Protein AF-A0A5E9G4W0-F1 (afdb_monomer_lite)

Secondary structure (DSSP, 8-state):
----TTT--HHHHHHHTTS-HHHHHHH--HHHHHHHHHHHHHHHH-PPP----S-S-HHHHHHHHHHHHHHHHHTSHHHHHHHHHHHHT-SS--HHHHHHHHHHHHHHHHHHHHTT--HHHHHHHHHHHHHHHHHHHHHHHH-SS--HHHHHHHHHHHHHHHHHS---

Sequence (168 aa):
MRRGFAATTIRQIAESAAVSVGTVMAVADKNGLLVEIFDRKIASIHPAPSGVPIAQDPAAEIIDTLGSFVRFFAAQPDLARAYTAILVGGKHPSIIFAELSGVLIGQVSDVLIRAGRSATDASATARIIHRAYLGEVFIWAGQSDPNPDSTLTELEKTVRYLVNGKAA

pLDDT: mean 81.41, std 12.49, range [37.12, 95.12]

InterPro domains:
  IPR009057 Homedomain-like superfamily [SSF46689] (2-45)

Structure (mmCIF, N/CA/C/O backbone):
data_AF-A0A5E9G4W0-F1
#
_entry.id   AF-A0A5E9G4W0-F1
#
loop_
_atom_site.group_PDB
_atom_site.id
_atom_site.type_symbol
_atom_site.label_atom_id
_atom_site.label_alt_id
_atom_site.label_comp_id
_atom_site.label_asym_id
_atom_site.label_entity_id
_atom_site.label_seq_id
_atom_site.pdbx_PDB_ins_code
_atom_site.Cartn_x
_atom_site.Cartn_y
_atom_site.Cartn_z
_atom_site.occupancy
_atom_site.B_iso_or_equiv
_atom_site.auth_seq_id
_atom_site.auth_comp_id
_atom_site.auth_asym_id
_atom_site.auth_atom_id
_atom_site.pdbx_PDB_model_num
ATOM 1 N N . MET A 1 1 ? 24.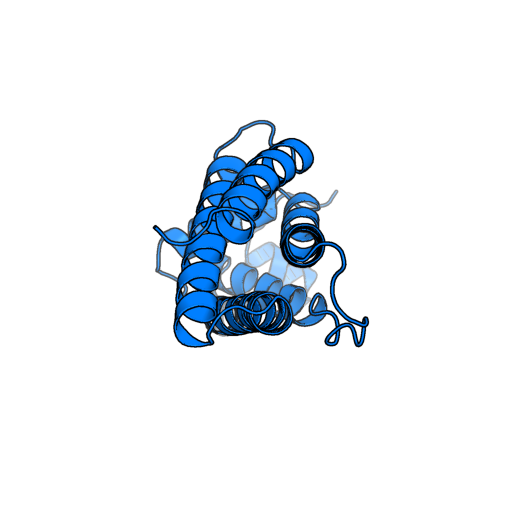926 -9.564 -13.449 1.00 38.09 1 MET A N 1
ATOM 2 C CA . MET A 1 1 ? 24.538 -8.524 -12.468 1.00 38.09 1 MET A CA 1
ATOM 3 C C . MET A 1 1 ? 23.210 -7.908 -12.896 1.00 38.09 1 MET A C 1
ATOM 5 O O . MET A 1 1 ? 23.111 -7.436 -14.023 1.00 38.09 1 MET A O 1
ATOM 9 N N . ARG A 1 2 ? 22.178 -7.980 -12.046 1.00 54.25 2 ARG A N 1
ATOM 10 C CA . ARG A 1 2 ? 20.849 -7.384 -12.283 1.00 54.25 2 ARG A CA 1
ATOM 11 C C . ARG A 1 2 ? 20.995 -5.859 -12.153 1.00 54.25 2 ARG A C 1
ATOM 13 O O . ARG A 1 2 ? 21.357 -5.390 -11.081 1.00 54.25 2 ARG A O 1
ATOM 20 N N . ARG A 1 3 ? 20.809 -5.096 -13.235 1.00 60.88 3 ARG A N 1
ATOM 21 C CA . ARG A 1 3 ? 20.868 -3.621 -13.189 1.00 60.88 3 ARG A CA 1
ATOM 22 C C . ARG A 1 3 ? 19.608 -3.086 -12.500 1.00 60.88 3 ARG A C 1
ATOM 24 O O . ARG A 1 3 ? 18.538 -3.666 -12.668 1.00 60.88 3 ARG A O 1
ATOM 31 N N . GLY A 1 4 ? 19.727 -1.995 -11.742 1.00 72.31 4 GLY A N 1
ATOM 32 C CA . GLY A 1 4 ? 18.572 -1.320 -11.141 1.00 72.31 4 GLY A CA 1
ATOM 33 C C . GLY A 1 4 ? 17.584 -0.814 -12.200 1.00 72.31 4 GLY A C 1
ATOM 34 O O . GLY A 1 4 ? 17.946 -0.638 -13.369 1.00 72.31 4 GLY A O 1
ATOM 35 N N . PHE A 1 5 ? 16.333 -0.559 -11.798 1.00 81.44 5 PHE A N 1
ATOM 36 C CA . PHE A 1 5 ? 15.273 -0.107 -12.709 1.00 81.44 5 PHE A CA 1
ATOM 37 C C . PHE A 1 5 ? 15.706 1.108 -13.537 1.00 81.44 5 PHE A C 1
ATOM 39 O O . PHE A 1 5 ? 15.544 1.099 -14.755 1.00 81.44 5 PHE A O 1
ATOM 46 N N . ALA A 1 6 ? 16.344 2.107 -12.917 1.00 80.44 6 ALA A N 1
ATOM 47 C CA . ALA A 1 6 ? 16.813 3.318 -13.594 1.00 80.44 6 ALA A CA 1
ATOM 48 C C . ALA A 1 6 ? 17.733 3.017 -14.793 1.00 80.44 6 ALA A C 1
ATOM 50 O O . ALA A 1 6 ? 17.506 3.532 -15.885 1.00 80.44 6 ALA A O 1
ATOM 51 N N . ALA A 1 7 ? 18.690 2.101 -14.625 1.00 84.62 7 ALA A N 1
ATOM 52 C CA . ALA A 1 7 ? 19.689 1.746 -15.634 1.00 84.62 7 ALA A CA 1
ATOM 53 C C . ALA A 1 7 ? 19.192 0.756 -16.708 1.00 84.62 7 ALA A C 1
ATOM 55 O O . ALA A 1 7 ? 19.931 0.440 -17.640 1.00 84.62 7 ALA A O 1
ATOM 56 N N . THR A 1 8 ? 17.965 0.243 -16.581 1.00 87.00 8 THR A N 1
ATOM 57 C CA . THR A 1 8 ? 17.376 -0.703 -17.540 1.00 87.00 8 THR A CA 1
ATOM 58 C C . THR A 1 8 ? 16.663 0.044 -18.667 1.00 87.00 8 THR A C 1
ATOM 60 O O . THR A 1 8 ? 15.865 0.943 -18.413 1.00 87.00 8 THR A O 1
ATOM 63 N N . THR A 1 9 ? 16.915 -0.317 -19.923 1.00 90.44 9 THR A N 1
ATOM 64 C CA . THR A 1 9 ? 16.279 0.312 -21.098 1.00 90.44 9 THR A CA 1
ATOM 65 C C . THR A 1 9 ? 15.245 -0.609 -21.749 1.00 90.44 9 THR A C 1
ATOM 67 O O . THR A 1 9 ? 15.354 -1.829 -21.649 1.00 90.44 9 THR A O 1
ATOM 70 N N . ILE A 1 10 ? 14.276 -0.043 -22.483 1.00 91.38 10 ILE A N 1
ATOM 71 C CA . ILE A 1 10 ? 13.310 -0.830 -23.279 1.00 91.38 10 ILE A CA 1
ATOM 72 C C . ILE A 1 10 ? 14.018 -1.753 -24.276 1.00 91.38 10 ILE A C 1
ATOM 74 O O . ILE A 1 10 ? 13.603 -2.892 -24.460 1.00 91.38 10 ILE A O 1
ATOM 78 N N . ARG A 1 11 ? 15.119 -1.293 -24.883 1.00 90.50 11 ARG A N 1
ATOM 79 C CA . ARG A 1 11 ? 15.912 -2.108 -25.810 1.00 90.50 11 ARG A CA 1
ATOM 80 C C . ARG A 1 11 ? 16.465 -3.362 -25.138 1.00 90.50 11 ARG A C 1
ATOM 82 O O . ARG A 1 11 ? 16.299 -4.448 -25.668 1.00 90.50 11 ARG A O 1
ATOM 89 N N . GLN A 1 12 ? 17.040 -3.216 -23.948 1.00 91.19 12 GLN A N 1
ATOM 90 C CA . GLN A 1 12 ? 17.560 -4.351 -23.181 1.00 91.19 12 GLN A CA 1
ATOM 91 C C . GLN A 1 12 ? 16.452 -5.304 -22.720 1.00 91.19 12 GLN A C 1
ATOM 93 O O . GLN A 1 12 ? 16.672 -6.509 -22.661 1.00 91.19 12 GLN A O 1
ATOM 98 N N . ILE A 1 13 ? 15.263 -4.780 -22.398 1.00 90.06 13 ILE A N 1
ATOM 99 C CA . ILE A 1 13 ? 14.093 -5.613 -22.085 1.00 90.06 13 ILE A CA 1
ATOM 100 C C . ILE A 1 13 ? 13.701 -6.436 -23.318 1.00 90.06 13 ILE A C 1
ATOM 102 O O . ILE A 1 13 ? 13.530 -7.646 -23.204 1.00 90.06 13 ILE A O 1
ATOM 106 N N . ALA A 1 14 ? 13.617 -5.802 -24.491 1.00 91.81 14 ALA A N 1
ATOM 107 C CA . ALA A 1 14 ? 13.283 -6.465 -25.750 1.00 91.81 14 ALA A CA 1
ATOM 108 C C . ALA A 1 14 ? 14.316 -7.542 -26.129 1.00 91.81 14 ALA A C 1
ATOM 110 O O . ALA A 1 14 ? 13.939 -8.676 -26.416 1.00 91.81 14 ALA A O 1
ATOM 111 N N . GLU A 1 15 ? 15.610 -7.215 -26.036 1.00 93.94 15 GLU A N 1
ATOM 112 C CA . GLU A 1 15 ? 16.720 -8.155 -26.239 1.00 93.94 15 GLU A CA 1
ATOM 113 C C . GLU A 1 15 ? 16.618 -9.359 -25.294 1.00 93.94 15 GLU A C 1
ATOM 115 O O . GLU A 1 15 ? 16.686 -10.501 -25.742 1.00 93.94 15 GLU A O 1
ATOM 120 N N . SER A 1 16 ? 16.394 -9.126 -23.995 1.00 91.62 16 SER A N 1
ATOM 121 C CA . SER A 1 16 ? 16.270 -10.209 -23.012 1.00 91.62 16 SER A CA 1
ATOM 122 C C . SER A 1 16 ? 15.025 -11.073 -23.218 1.00 91.62 16 SER A C 1
ATOM 124 O O . SER A 1 16 ? 15.033 -12.234 -22.815 1.00 91.62 16 SER A O 1
ATOM 126 N N . ALA A 1 17 ? 13.956 -10.512 -23.783 1.00 90.25 17 ALA A N 1
ATOM 127 C CA . ALA A 1 17 ? 12.704 -11.211 -24.059 1.00 90.25 17 ALA A CA 1
ATOM 128 C C . ALA A 1 17 ? 12.656 -11.823 -25.472 1.00 90.25 17 ALA A C 1
ATOM 130 O O . ALA A 1 17 ? 11.649 -12.428 -25.826 1.00 90.25 17 ALA A O 1
ATOM 131 N N . ALA A 1 18 ? 13.726 -11.679 -26.267 1.00 94.12 18 ALA A N 1
ATOM 132 C CA . ALA A 1 18 ? 13.814 -12.130 -27.658 1.00 94.12 18 ALA A CA 1
ATOM 133 C C . ALA A 1 18 ? 12.678 -11.599 -28.559 1.00 94.12 18 ALA A C 1
ATOM 135 O O . ALA A 1 18 ? 12.192 -12.290 -29.453 1.00 94.12 18 ALA A O 1
ATOM 136 N N . VAL A 1 19 ? 12.261 -10.349 -28.335 1.00 94.94 19 VAL A N 1
ATOM 137 C CA . VAL A 1 19 ? 11.223 -9.659 -29.118 1.00 94.94 19 VAL A CA 1
ATOM 138 C C . VAL A 1 19 ? 11.737 -8.328 -29.662 1.00 94.94 19 VAL A C 1
ATOM 140 O O . VAL A 1 19 ? 12.798 -7.839 -29.277 1.00 94.94 19 VAL A O 1
ATOM 143 N N . SER A 1 20 ? 10.977 -7.704 -30.565 1.00 94.44 20 SER A N 1
ATOM 144 C CA . SER A 1 20 ? 11.315 -6.367 -31.055 1.00 94.44 20 SER A CA 1
ATOM 145 C C . SER A 1 20 ? 11.010 -5.284 -30.011 1.00 94.44 20 SER A C 1
ATOM 147 O O . SER A 1 20 ? 10.106 -5.423 -29.186 1.00 94.44 20 SER A O 1
ATOM 149 N N . VAL A 1 21 ? 11.711 -4.150 -30.094 1.00 93.12 21 VAL A N 1
ATOM 150 C CA . VAL A 1 21 ? 11.398 -2.954 -29.288 1.00 93.12 21 VAL A CA 1
ATOM 151 C C . VAL A 1 21 ? 9.959 -2.489 -29.517 1.00 93.12 21 VAL A C 1
ATOM 153 O O . VAL A 1 21 ? 9.274 -2.144 -28.559 1.00 93.12 21 VAL A O 1
ATOM 156 N N . GLY A 1 22 ? 9.488 -2.527 -30.769 1.00 90.38 22 GLY A N 1
ATOM 157 C CA . GLY A 1 22 ? 8.114 -2.168 -31.120 1.00 90.38 22 GLY A CA 1
ATOM 158 C C . GLY A 1 22 ? 7.081 -3.063 -30.436 1.00 90.38 22 GLY A C 1
ATOM 159 O O . GLY A 1 22 ? 6.069 -2.563 -29.967 1.00 90.38 22 GLY A O 1
ATOM 160 N N . THR A 1 23 ? 7.371 -4.359 -30.289 1.00 92.12 23 THR A N 1
ATOM 161 C CA . THR A 1 23 ? 6.517 -5.309 -29.557 1.00 92.12 23 THR A CA 1
ATOM 162 C C . THR A 1 23 ? 6.404 -4.937 -28.081 1.00 92.12 23 THR A C 1
ATOM 164 O O . THR A 1 23 ? 5.307 -4.946 -27.536 1.00 92.12 23 THR A O 1
ATOM 167 N N . VAL A 1 24 ? 7.516 -4.568 -27.438 1.00 89.88 24 VAL A N 1
ATOM 168 C CA . VAL A 1 24 ? 7.503 -4.130 -26.032 1.00 89.88 24 VAL A CA 1
ATOM 169 C C . VAL A 1 24 ? 6.734 -2.817 -25.878 1.00 89.88 24 VAL A C 1
ATOM 171 O O . VAL A 1 24 ? 5.881 -2.704 -25.004 1.00 89.88 24 VAL A O 1
ATOM 174 N N . MET A 1 25 ? 6.992 -1.842 -26.755 1.00 88.31 25 MET A N 1
ATOM 175 C CA . MET A 1 25 ? 6.325 -0.536 -26.724 1.00 88.31 25 MET A CA 1
ATOM 176 C C . MET A 1 25 ? 4.834 -0.599 -27.070 1.00 88.31 25 MET A C 1
ATOM 178 O O . MET A 1 25 ? 4.090 0.279 -26.646 1.00 88.31 25 MET A O 1
ATOM 182 N N . ALA A 1 26 ? 4.397 -1.615 -27.818 1.00 88.44 26 ALA A N 1
ATOM 183 C CA . ALA A 1 26 ? 2.982 -1.860 -28.086 1.00 88.44 26 ALA A CA 1
ATOM 184 C C . ALA A 1 26 ? 2.215 -2.308 -26.831 1.00 88.44 26 ALA A C 1
ATOM 186 O O . ALA A 1 26 ? 1.006 -2.109 -26.770 1.00 88.44 26 ALA A O 1
ATOM 187 N N . VAL A 1 27 ? 2.906 -2.893 -25.842 1.00 85.31 27 VAL A N 1
ATOM 188 C CA . VAL A 1 27 ? 2.326 -3.230 -24.534 1.00 85.31 27 VAL A CA 1
ATOM 189 C C . VAL A 1 27 ? 2.301 -1.989 -23.646 1.00 85.31 27 VAL A C 1
ATOM 191 O O . VAL A 1 27 ? 1.233 -1.538 -23.249 1.00 85.31 27 VAL A O 1
ATOM 194 N N . ALA A 1 28 ? 3.472 -1.414 -23.356 1.00 84.19 28 ALA A N 1
ATOM 195 C CA . ALA A 1 28 ? 3.590 -0.208 -22.543 1.00 84.19 28 ALA A CA 1
ATOM 196 C C . ALA A 1 28 ? 4.976 0.445 -22.673 1.00 84.19 28 ALA A C 1
ATOM 198 O O . ALA A 1 28 ? 5.962 -0.182 -23.073 1.00 84.19 28 ALA A O 1
ATOM 199 N N . ASP A 1 29 ? 5.079 1.712 -22.261 1.00 89.31 29 ASP A N 1
ATOM 200 C CA . ASP A 1 29 ? 6.380 2.311 -21.972 1.00 89.31 29 ASP A CA 1
ATOM 201 C C . ASP A 1 29 ? 7.003 1.704 -20.696 1.00 89.31 29 ASP A C 1
ATOM 203 O O . ASP A 1 29 ? 6.393 0.910 -19.979 1.00 89.31 29 ASP A O 1
ATOM 207 N N . LYS A 1 30 ? 8.255 2.064 -20.389 1.00 88.69 30 LYS A N 1
ATOM 208 C CA . LYS A 1 30 ? 9.005 1.475 -19.264 1.00 88.69 30 LYS A CA 1
ATOM 209 C C . LYS A 1 30 ? 8.288 1.641 -17.917 1.00 88.69 30 LYS A C 1
ATOM 211 O O . LYS A 1 30 ? 8.408 0.771 -17.056 1.00 88.69 30 LYS A O 1
ATOM 216 N N . ASN A 1 31 ? 7.577 2.752 -17.737 1.00 88.06 31 ASN A N 1
ATOM 217 C CA . ASN A 1 31 ? 6.856 3.044 -16.506 1.00 88.06 31 ASN A CA 1
ATOM 218 C C . ASN A 1 31 ? 5.564 2.229 -16.433 1.00 88.06 31 ASN A C 1
ATOM 220 O O . ASN A 1 31 ? 5.294 1.632 -15.395 1.00 88.06 31 ASN A O 1
ATOM 224 N N . GLY A 1 32 ? 4.824 2.120 -17.538 1.00 86.50 32 GLY A N 1
ATOM 225 C CA . GLY A 1 32 ? 3.653 1.249 -17.623 1.00 86.50 32 GLY A CA 1
ATOM 226 C C . GLY A 1 32 ? 3.997 -0.228 -17.400 1.00 86.50 32 GLY A C 1
ATOM 227 O O . GLY A 1 32 ? 3.318 -0.898 -16.628 1.00 86.50 32 GLY A O 1
ATOM 228 N N . LEU A 1 33 ? 5.118 -0.716 -17.948 1.00 88.25 33 LEU A N 1
ATOM 229 C CA . LEU A 1 33 ? 5.606 -2.075 -17.670 1.00 88.25 33 LEU A CA 1
ATOM 230 C C . LEU A 1 33 ? 5.899 -2.293 -16.181 1.00 88.25 33 LEU A C 1
ATOM 232 O O . LEU A 1 33 ? 5.647 -3.377 -15.653 1.00 88.25 33 LEU A O 1
ATOM 236 N N . LEU A 1 34 ? 6.445 -1.280 -15.498 1.00 87.81 34 LEU A N 1
ATOM 237 C CA . LEU A 1 34 ? 6.683 -1.368 -14.062 1.00 87.81 34 LEU A CA 1
ATOM 238 C C . LEU A 1 34 ? 5.367 -1.466 -13.290 1.00 87.81 34 LEU A C 1
ATOM 240 O O . LEU A 1 34 ? 5.258 -2.315 -12.405 1.00 87.81 34 LEU A O 1
ATOM 244 N N . VAL A 1 35 ? 4.383 -0.637 -13.648 1.00 86.06 35 VAL A N 1
ATOM 245 C CA . VAL A 1 35 ? 3.053 -0.653 -13.030 1.00 86.06 35 VAL A CA 1
ATOM 246 C C . VAL A 1 35 ? 2.413 -2.032 -13.169 1.00 86.06 35 VAL A C 1
ATOM 248 O O . VAL A 1 35 ? 2.065 -2.634 -12.160 1.00 86.06 35 VAL A O 1
ATOM 251 N N . GLU A 1 36 ? 2.392 -2.608 -14.372 1.00 85.81 36 GLU A N 1
ATOM 252 C CA . GLU A 1 36 ? 1.826 -3.945 -14.583 1.00 85.81 36 GLU A CA 1
ATOM 253 C C . GLU A 1 36 ? 2.525 -5.054 -13.781 1.00 85.81 36 GLU A C 1
ATOM 255 O O . GLU A 1 36 ? 1.896 -6.019 -13.341 1.00 85.81 36 GLU A O 1
ATOM 260 N N . ILE A 1 37 ? 3.850 -4.972 -13.619 1.00 85.94 37 ILE A N 1
ATOM 261 C CA . ILE A 1 37 ? 4.600 -5.958 -12.832 1.00 85.94 37 ILE A CA 1
ATOM 262 C C . ILE A 1 37 ? 4.191 -5.886 -11.360 1.00 85.94 37 ILE A C 1
ATOM 264 O O . ILE A 1 37 ? 4.033 -6.936 -10.734 1.00 85.94 37 ILE A O 1
ATOM 268 N N . PHE A 1 38 ? 4.042 -4.682 -10.804 1.00 81.38 38 PHE A N 1
ATOM 269 C CA . PHE A 1 38 ? 3.570 -4.522 -9.429 1.00 81.38 38 PHE A CA 1
ATOM 270 C C . PHE A 1 38 ? 2.138 -4.983 -9.285 1.00 81.38 38 PHE A C 1
ATOM 272 O O . PHE A 1 38 ? 1.874 -5.781 -8.398 1.00 81.38 38 PHE A O 1
ATOM 279 N N . ASP A 1 39 ? 1.260 -4.585 -10.194 1.00 81.38 39 ASP A N 1
ATOM 280 C CA . ASP A 1 39 ? -0.141 -4.986 -10.193 1.00 81.38 39 ASP A CA 1
ATOM 281 C C . ASP A 1 39 ? -0.284 -6.522 -10.138 1.00 81.38 39 ASP A C 1
ATOM 283 O O . ASP A 1 39 ? -0.959 -7.059 -9.257 1.00 81.38 39 ASP A O 1
ATOM 287 N N . ARG A 1 40 ? 0.463 -7.257 -10.980 1.00 81.25 40 ARG A N 1
ATOM 288 C CA . ARG A 1 40 ? 0.496 -8.734 -10.953 1.00 81.25 40 ARG A CA 1
ATOM 289 C C . ARG A 1 40 ? 1.040 -9.304 -9.642 1.00 81.25 40 ARG A C 1
ATOM 291 O O . ARG A 1 40 ? 0.510 -10.288 -9.131 1.00 81.25 40 ARG A O 1
ATOM 298 N N . LYS A 1 41 ? 2.111 -8.721 -9.097 1.00 79.88 41 LYS A N 1
ATOM 299 C CA . LYS A 1 41 ? 2.692 -9.190 -7.832 1.00 79.88 41 LYS A CA 1
ATOM 300 C C . LYS A 1 41 ? 1.764 -8.913 -6.655 1.00 79.88 41 LYS A C 1
ATOM 302 O O . LYS A 1 41 ? 1.606 -9.786 -5.811 1.00 79.88 41 LYS A O 1
ATOM 307 N N . ILE A 1 42 ? 1.135 -7.745 -6.596 1.00 73.50 42 ILE A N 1
ATOM 308 C CA . ILE A 1 42 ? 0.273 -7.377 -5.475 1.00 73.50 42 ILE A CA 1
ATOM 309 C C . ILE A 1 42 ? -0.986 -8.250 -5.454 1.00 73.50 42 ILE A C 1
ATOM 311 O O . ILE A 1 42 ? -1.367 -8.728 -4.385 1.00 73.50 42 ILE A O 1
ATOM 315 N N . ALA A 1 43 ? -1.546 -8.574 -6.625 1.00 73.81 43 ALA A N 1
ATOM 316 C CA . ALA A 1 43 ? -2.630 -9.549 -6.742 1.00 73.81 43 ALA A CA 1
ATOM 317 C C . ALA A 1 43 ? -2.272 -10.929 -6.146 1.00 73.81 43 ALA A C 1
ATOM 319 O O . ALA A 1 43 ? 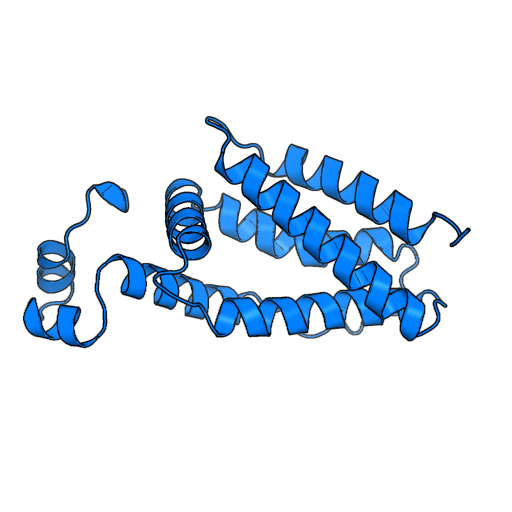-3.144 -11.618 -5.629 1.00 73.81 43 ALA A O 1
ATOM 320 N N . SER A 1 44 ? -0.991 -11.324 -6.165 1.00 72.44 44 SER A N 1
ATOM 321 C CA . SER A 1 44 ? -0.526 -12.604 -5.602 1.00 72.44 44 SER A CA 1
ATOM 322 C C . SER A 1 44 ? -0.276 -12.597 -4.086 1.00 72.44 44 SER A C 1
ATOM 324 O O . SER A 1 44 ? -0.157 -13.664 -3.492 1.00 72.44 44 SER A O 1
ATOM 326 N N . ILE A 1 45 ? -0.184 -11.419 -3.456 1.00 68.88 45 ILE A N 1
ATOM 327 C CA . ILE A 1 45 ? 0.096 -11.279 -2.012 1.00 68.88 45 ILE A CA 1
ATOM 328 C C . ILE A 1 45 ? -1.162 -11.477 -1.175 1.00 68.88 45 ILE A C 1
ATOM 330 O O . ILE A 1 45 ? -1.051 -11.773 0.010 1.00 68.88 45 ILE A O 1
ATOM 334 N N . HIS A 1 46 ? -2.345 -11.292 -1.764 1.00 60.53 46 HIS A N 1
ATOM 335 C CA . HIS A 1 46 ? -3.601 -11.315 -1.028 1.00 60.53 46 HIS A CA 1
ATOM 336 C C . HIS A 1 46 ? -3.785 -12.637 -0.269 1.00 60.53 46 HIS A C 1
ATOM 338 O O . HIS A 1 46 ? -3.999 -13.678 -0.899 1.00 60.53 46 HIS A O 1
ATOM 344 N N . PRO A 1 47 ? -3.723 -12.613 1.078 1.00 52.19 47 PRO A N 1
ATOM 345 C CA . PRO A 1 47 ? -4.102 -13.767 1.858 1.00 52.19 47 PRO A CA 1
ATOM 346 C C . PRO A 1 47 ? -5.614 -13.948 1.728 1.00 52.19 47 PRO A C 1
ATOM 348 O O . PRO A 1 47 ? -6.379 -12.979 1.721 1.00 52.19 47 PRO A O 1
ATOM 351 N N . ALA A 1 48 ? -6.052 -15.203 1.631 1.00 46.97 48 ALA A N 1
ATOM 352 C CA . ALA A 1 48 ? -7.452 -15.535 1.847 1.00 46.97 48 ALA A CA 1
ATOM 353 C C . ALA A 1 48 ? -7.891 -14.977 3.216 1.00 46.97 48 ALA A C 1
ATOM 355 O O . ALA A 1 48 ? -7.061 -14.959 4.131 1.00 46.97 48 ALA A O 1
ATOM 356 N N . PRO A 1 49 ? -9.155 -14.538 3.378 1.00 50.22 49 PRO A N 1
ATOM 357 C CA . PRO A 1 49 ? -9.645 -14.055 4.660 1.00 50.22 49 PRO A CA 1
ATOM 358 C C . PRO A 1 49 ? -9.313 -15.084 5.737 1.00 50.22 49 PRO A C 1
ATOM 360 O O . PRO A 1 49 ? -9.759 -16.233 5.673 1.00 50.22 49 PRO A O 1
ATOM 363 N N . SER A 1 50 ? -8.482 -14.694 6.698 1.00 48.62 50 SER A N 1
ATOM 364 C CA . SER A 1 50 ? -8.158 -15.522 7.845 1.00 48.62 50 SER A CA 1
ATOM 365 C C . SER A 1 50 ? -9.465 -15.783 8.586 1.00 48.62 50 SER A C 1
ATOM 367 O O . SER A 1 50 ? -10.020 -14.885 9.214 1.00 48.62 50 SER A O 1
ATOM 369 N N . GLY A 1 51 ? -9.963 -17.022 8.535 1.00 49.56 51 GLY A N 1
ATOM 370 C CA . GLY A 1 51 ? -11.092 -17.508 9.341 1.00 49.56 51 GLY A CA 1
ATOM 371 C C . GLY A 1 51 ? -10.775 -17.566 10.842 1.00 49.56 51 GLY A C 1
ATOM 372 O O . GLY A 1 51 ? -11.277 -18.437 11.549 1.00 49.56 51 GLY A O 1
ATOM 373 N N . VAL A 1 52 ? -9.890 -16.685 11.315 1.00 49.59 52 VAL A N 1
ATOM 374 C CA . VAL A 1 52 ? -9.417 -16.615 12.689 1.00 49.59 52 VAL A CA 1
ATOM 375 C C . VAL A 1 52 ? -10.567 -16.084 13.553 1.00 49.59 52 VAL A C 1
ATOM 377 O O . VAL A 1 52 ? -11.154 -15.044 13.223 1.00 49.59 52 VAL A O 1
ATOM 380 N N . PRO A 1 53 ? -10.933 -16.801 14.632 1.00 52.88 53 PRO A N 1
ATOM 381 C CA . PRO A 1 53 ? -11.959 -16.362 15.570 1.00 52.88 53 PRO A CA 1
ATOM 382 C C . PRO A 1 53 ? -11.586 -15.022 16.214 1.00 52.88 53 PRO A C 1
ATOM 384 O O . PRO A 1 53 ? -10.405 -14.767 16.418 1.00 52.88 53 PRO A O 1
ATOM 387 N N . ILE A 1 54 ? -12.610 -14.213 16.525 1.00 53.97 54 ILE A N 1
ATOM 388 C CA . ILE A 1 54 ? -12.619 -12.939 17.280 1.00 53.97 54 ILE A CA 1
ATOM 389 C C . ILE A 1 54 ? -11.224 -12.453 17.708 1.00 53.97 54 ILE A C 1
ATOM 391 O O . ILE A 1 54 ? -10.612 -13.026 18.611 1.00 53.97 54 ILE A O 1
ATOM 395 N N . ALA A 1 55 ? -10.760 -11.355 17.108 1.00 56.88 55 ALA A N 1
ATOM 396 C CA . ALA A 1 55 ? -9.488 -10.741 17.456 1.00 56.88 55 ALA A CA 1
ATOM 397 C C . ALA A 1 55 ? -9.466 -10.356 18.942 1.00 56.88 55 ALA A C 1
ATOM 399 O O . ALA A 1 55 ? -10.127 -9.406 19.359 1.00 56.88 55 ALA A O 1
ATOM 400 N N . GLN A 1 56 ? -8.678 -11.077 19.744 1.00 70.00 56 GLN A N 1
ATOM 401 C CA . GLN A 1 56 ? -8.318 -10.623 21.090 1.00 70.00 56 GLN A CA 1
ATOM 402 C C . GLN A 1 56 ? -7.585 -9.266 21.034 1.00 70.00 56 GLN A C 1
ATOM 404 O O . GLN A 1 56 ? -7.644 -8.509 21.998 1.00 70.00 56 GLN A O 1
ATOM 409 N N . ASP A 1 57 ? -6.957 -8.943 19.892 1.00 86.50 57 ASP A N 1
ATOM 410 C CA . ASP A 1 57 ? -6.357 -7.643 19.577 1.00 86.50 57 ASP A CA 1
ATOM 411 C C . ASP A 1 57 ? -6.644 -7.240 18.106 1.00 86.50 57 ASP A C 1
ATOM 413 O O . ASP A 1 57 ? -5.902 -7.624 17.198 1.00 86.50 57 ASP A O 1
ATOM 417 N N . PRO A 1 58 ? -7.717 -6.468 17.838 1.00 89.31 58 PRO A N 1
ATOM 418 C CA . PRO A 1 58 ? -8.049 -5.987 16.493 1.00 89.31 58 PRO A CA 1
ATOM 419 C C . PRO A 1 58 ? -6.956 -5.112 15.865 1.00 89.31 58 PRO A C 1
ATOM 421 O O . PRO A 1 58 ? -6.813 -5.083 14.644 1.00 89.31 58 PRO A O 1
ATOM 424 N N . ALA A 1 59 ? -6.175 -4.392 16.678 1.00 90.56 59 ALA A N 1
ATOM 425 C CA . ALA A 1 59 ? -5.100 -3.549 16.168 1.00 90.56 59 ALA A CA 1
ATOM 426 C C . ALA A 1 59 ? -3.946 -4.396 15.615 1.00 90.56 59 ALA A C 1
ATOM 428 O O . ALA A 1 59 ? -3.412 -4.067 14.556 1.00 90.56 59 ALA A O 1
ATOM 429 N N . ALA A 1 60 ? -3.605 -5.501 16.286 1.00 88.12 60 ALA A N 1
ATOM 430 C CA . ALA A 1 60 ? -2.592 -6.437 15.802 1.00 88.12 60 ALA A CA 1
ATOM 431 C C . ALA A 1 60 ? -2.985 -7.061 14.452 1.00 88.12 60 ALA A C 1
ATOM 433 O O . ALA A 1 60 ? -2.175 -7.077 13.531 1.00 88.12 60 ALA A O 1
ATOM 434 N N . GLU A 1 61 ? -4.242 -7.485 14.288 1.00 88.19 61 GLU A N 1
ATOM 435 C CA . GLU A 1 61 ? -4.722 -8.072 13.025 1.00 88.19 61 GLU A CA 1
ATOM 436 C C . GLU A 1 61 ? -4.664 -7.073 11.852 1.00 88.19 61 GLU A C 1
ATOM 438 O O . GLU A 1 61 ? -4.245 -7.413 10.738 1.00 88.19 61 GLU A O 1
ATOM 443 N N . ILE A 1 62 ? -5.031 -5.811 12.104 1.00 90.19 62 ILE A N 1
ATOM 444 C CA . ILE A 1 62 ? -4.907 -4.731 11.115 1.00 90.19 62 ILE A CA 1
ATOM 445 C C . ILE A 1 62 ? -3.434 -4.526 10.733 1.00 90.19 62 ILE A C 1
ATOM 447 O O . ILE A 1 62 ? -3.116 -4.393 9.549 1.00 90.19 62 ILE A O 1
ATOM 451 N N . ILE A 1 63 ? -2.526 -4.526 11.711 1.00 89.75 63 ILE A N 1
ATOM 452 C CA . ILE A 1 63 ? -1.092 -4.337 11.466 1.00 89.75 63 ILE A CA 1
ATOM 453 C C . ILE A 1 63 ? -0.466 -5.514 10.725 1.00 89.75 63 ILE A C 1
ATOM 455 O O . ILE A 1 63 ? 0.338 -5.281 9.826 1.00 89.75 63 ILE A O 1
ATOM 459 N N . ASP A 1 64 ? -0.865 -6.752 11.000 1.00 86.56 64 ASP A N 1
ATOM 460 C CA . ASP A 1 64 ? -0.390 -7.916 10.246 1.00 86.56 64 ASP A CA 1
ATOM 461 C C . ASP A 1 64 ? -0.812 -7.857 8.773 1.00 86.56 64 ASP A C 1
ATOM 463 O O . ASP A 1 64 ? -0.007 -8.133 7.867 1.00 86.56 64 ASP A O 1
ATOM 467 N N . THR A 1 65 ? -2.049 -7.414 8.529 1.00 84.88 65 THR A N 1
ATOM 468 C CA . THR A 1 65 ? -2.583 -7.196 7.180 1.00 84.88 65 THR A CA 1
ATOM 469 C C . THR A 1 65 ? -1.763 -6.135 6.441 1.00 84.88 65 THR A C 1
ATOM 471 O O . THR A 1 65 ? -1.224 -6.404 5.366 1.00 84.88 65 THR A O 1
ATOM 474 N N . LEU A 1 66 ? -1.591 -4.947 7.034 1.00 84.62 66 LEU A N 1
ATOM 475 C CA . LEU A 1 66 ? -0.835 -3.841 6.429 1.00 84.62 66 LEU A CA 1
ATOM 476 C C . LEU A 1 66 ? 0.659 -4.169 6.284 1.00 84.62 66 LEU A C 1
ATOM 478 O O . LEU A 1 66 ? 1.289 -3.848 5.271 1.00 84.62 66 LEU A O 1
ATOM 482 N N . GLY A 1 67 ? 1.227 -4.859 7.270 1.00 82.12 67 GLY A N 1
ATOM 483 C CA . GLY A 1 67 ? 2.644 -5.189 7.339 1.00 82.12 67 GLY A CA 1
ATOM 484 C C . GLY A 1 67 ? 3.107 -6.133 6.242 1.00 82.12 67 GLY A C 1
ATOM 485 O O . GLY A 1 67 ? 4.244 -6.028 5.783 1.00 82.12 67 GLY A O 1
ATOM 486 N N . SER A 1 68 ? 2.227 -7.002 5.750 1.00 80.44 68 SER A N 1
ATOM 487 C CA . SER A 1 68 ? 2.538 -7.882 4.620 1.00 80.44 68 SER A CA 1
ATOM 488 C C . SER A 1 68 ? 2.835 -7.090 3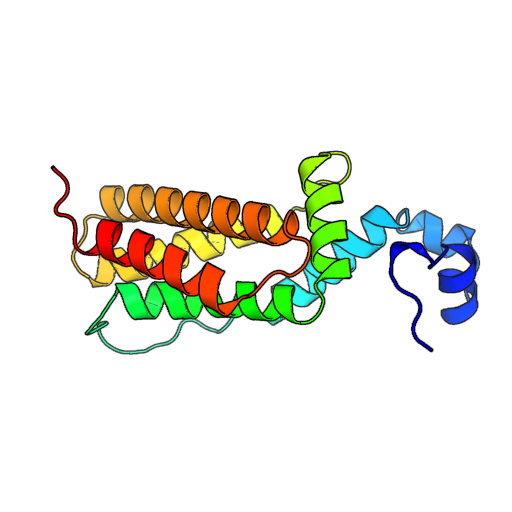.341 1.00 80.44 68 SER A C 1
ATOM 490 O O . SER A 1 68 ? 3.782 -7.416 2.622 1.00 80.44 68 SER A O 1
ATOM 492 N N . PHE A 1 69 ? 2.121 -5.984 3.107 1.00 76.94 69 PHE A N 1
ATOM 493 C CA . PHE A 1 69 ? 2.400 -5.085 1.985 1.00 76.94 69 PHE A CA 1
ATOM 494 C C . PHE A 1 69 ? 3.676 -4.271 2.204 1.00 76.94 69 PHE A C 1
ATOM 496 O O . PHE A 1 69 ? 4.497 -4.182 1.293 1.00 76.94 69 PHE A O 1
ATOM 503 N N . VAL A 1 70 ? 3.887 -3.715 3.405 1.00 79.31 70 VAL A N 1
ATOM 504 C CA . VAL A 1 70 ? 5.121 -2.962 3.716 1.00 79.31 70 VAL A CA 1
ATOM 505 C C . VAL A 1 70 ? 6.354 -3.835 3.497 1.00 79.31 70 VAL A C 1
ATOM 507 O O . VAL A 1 70 ? 7.280 -3.426 2.798 1.00 79.31 70 VAL A O 1
ATOM 510 N N . ARG A 1 71 ? 6.348 -5.069 4.015 1.00 79.75 71 ARG A N 1
ATOM 511 C CA . ARG A 1 71 ? 7.447 -6.028 3.830 1.00 79.75 71 ARG A CA 1
ATOM 512 C C . ARG A 1 71 ? 7.664 -6.386 2.361 1.00 79.75 71 ARG A C 1
ATOM 514 O O . ARG A 1 71 ? 8.809 -6.497 1.926 1.00 79.75 71 ARG A O 1
ATOM 521 N N . PHE A 1 72 ? 6.593 -6.516 1.578 1.00 78.88 72 PHE A N 1
ATOM 522 C CA . PHE A 1 72 ? 6.705 -6.740 0.137 1.00 78.88 72 PHE A CA 1
ATOM 523 C C . PHE A 1 72 ? 7.409 -5.582 -0.585 1.00 78.88 72 PHE A C 1
ATOM 525 O O . PHE A 1 72 ? 8.326 -5.823 -1.373 1.00 78.88 72 PHE A O 1
ATOM 532 N N . PHE A 1 73 ? 7.028 -4.332 -0.308 1.00 77.31 73 PHE A N 1
ATOM 533 C CA . PHE A 1 73 ? 7.686 -3.166 -0.906 1.00 77.31 73 PHE A CA 1
ATOM 534 C C . PHE A 1 73 ? 9.135 -3.014 -0.420 1.00 77.31 73 PHE A C 1
ATOM 536 O O . PHE A 1 73 ? 10.026 -2.709 -1.217 1.00 77.31 73 PHE A O 1
ATOM 543 N N . ALA A 1 74 ? 9.393 -3.317 0.853 1.00 79.62 74 ALA A N 1
ATOM 544 C CA . ALA A 1 74 ? 10.726 -3.273 1.445 1.00 79.62 74 ALA A CA 1
ATOM 545 C C . ALA A 1 74 ? 11.697 -4.307 0.853 1.00 79.62 74 ALA A C 1
ATOM 547 O O . ALA A 1 74 ? 12.903 -4.077 0.856 1.00 79.62 74 ALA A O 1
ATOM 548 N N . ALA A 1 75 ? 11.203 -5.410 0.279 1.00 82.81 75 ALA A N 1
ATOM 549 C CA . ALA A 1 75 ? 12.054 -6.400 -0.381 1.00 82.81 75 ALA A CA 1
ATOM 550 C C . ALA A 1 75 ? 12.756 -5.858 -1.645 1.00 82.81 75 ALA A C 1
ATOM 552 O O . ALA A 1 75 ? 13.757 -6.428 -2.085 1.00 82.81 75 ALA A O 1
ATOM 553 N N . GLN A 1 76 ? 12.227 -4.795 -2.269 1.00 81.12 76 GLN A N 1
ATOM 554 C CA . GLN A 1 76 ? 12.784 -4.179 -3.483 1.00 81.12 76 GLN A CA 1
ATOM 555 C C . GLN A 1 76 ? 12.653 -2.644 -3.429 1.00 81.12 76 GLN A C 1
ATOM 557 O O . GLN A 1 76 ? 11.879 -2.071 -4.201 1.00 81.12 76 GLN A O 1
ATOM 562 N N . PRO A 1 77 ? 13.419 -1.956 -2.561 1.00 79.12 77 PRO A N 1
ATOM 563 C CA . PRO A 1 77 ? 13.167 -0.559 -2.212 1.00 79.12 77 PRO A CA 1
ATOM 564 C C . PRO A 1 77 ? 13.298 0.400 -3.397 1.00 79.12 77 PRO A C 1
ATOM 566 O O . PRO A 1 77 ? 12.428 1.238 -3.613 1.00 79.12 77 PRO A O 1
ATOM 569 N N . ASP A 1 78 ? 14.318 0.233 -4.240 1.00 81.62 78 ASP A N 1
ATOM 570 C CA . ASP A 1 78 ? 14.494 1.068 -5.438 1.00 81.62 78 ASP A CA 1
ATOM 571 C C . ASP A 1 78 ? 13.334 0.935 -6.426 1.00 81.62 78 ASP A C 1
ATOM 573 O O . ASP A 1 78 ? 12.944 1.892 -7.098 1.00 81.62 78 ASP A O 1
ATOM 577 N N . LEU A 1 79 ? 12.779 -0.272 -6.516 1.00 83.12 79 LEU A N 1
ATOM 578 C CA . LEU A 1 79 ? 11.684 -0.572 -7.417 1.00 83.12 79 LEU A CA 1
ATOM 579 C C . LEU A 1 79 ? 10.358 -0.029 -6.868 1.00 83.12 79 LEU A C 1
ATOM 581 O O . LEU A 1 79 ? 9.582 0.553 -7.622 1.00 83.12 79 LEU A O 1
ATOM 585 N N . ALA A 1 80 ? 10.142 -0.165 -5.558 1.00 81.50 80 ALA A N 1
ATOM 586 C CA . ALA A 1 80 ? 9.012 0.424 -4.853 1.00 81.50 80 ALA A CA 1
ATOM 587 C C . ALA A 1 80 ? 9.015 1.955 -4.981 1.00 81.50 80 ALA A C 1
ATOM 589 O O . ALA A 1 80 ? 8.002 2.527 -5.365 1.00 81.50 80 ALA A O 1
ATOM 590 N N . ARG A 1 81 ? 10.162 2.621 -4.781 1.00 82.38 81 ARG A N 1
ATOM 591 C CA . ARG A 1 81 ? 10.298 4.077 -4.980 1.00 82.38 81 ARG A CA 1
ATOM 592 C C . ARG A 1 81 ? 9.940 4.506 -6.402 1.00 82.38 81 ARG A C 1
ATOM 594 O O . ARG A 1 81 ? 9.197 5.468 -6.582 1.00 82.38 81 ARG A O 1
ATOM 601 N N . ALA A 1 82 ? 10.447 3.794 -7.412 1.00 85.25 82 ALA A N 1
ATOM 602 C CA . ALA A 1 82 ? 10.142 4.093 -8.809 1.00 85.25 82 ALA A CA 1
ATOM 603 C C . ALA A 1 82 ? 8.645 3.934 -9.119 1.00 85.25 82 ALA A C 1
ATOM 605 O O . ALA A 1 82 ? 8.059 4.808 -9.756 1.00 85.25 82 ALA A O 1
ATOM 606 N N . TYR A 1 83 ? 8.021 2.858 -8.633 1.00 84.38 83 TYR A N 1
ATOM 607 C CA . TYR A 1 83 ? 6.581 2.632 -8.760 1.00 84.38 83 TYR A CA 1
ATOM 608 C C . TYR A 1 83 ? 5.772 3.751 -8.084 1.00 84.38 83 TYR A C 1
ATOM 610 O O . TYR A 1 83 ?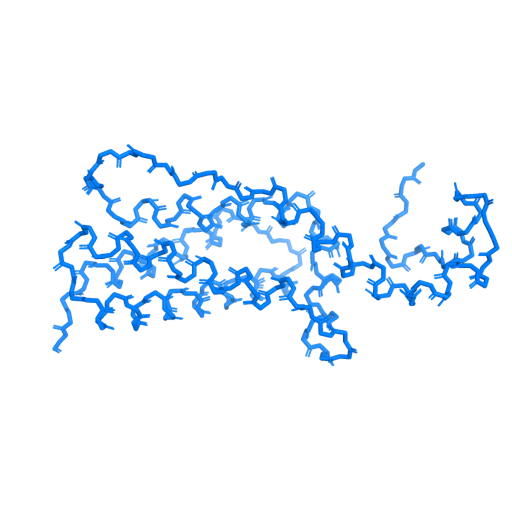 4.924 4.367 -8.727 1.00 84.38 83 TYR A O 1
ATOM 618 N N . THR A 1 84 ? 6.103 4.102 -6.840 1.00 80.44 84 THR A N 1
ATOM 619 C CA . THR A 1 84 ? 5.468 5.196 -6.091 1.00 80.44 84 THR A CA 1
ATOM 620 C C . THR A 1 84 ? 5.569 6.535 -6.827 1.00 80.44 84 THR A C 1
ATOM 622 O O . THR A 1 84 ? 4.567 7.234 -6.968 1.00 80.44 84 THR A O 1
ATOM 625 N N . ALA A 1 85 ? 6.746 6.888 -7.355 1.00 83.69 85 ALA A N 1
ATOM 626 C CA . ALA A 1 85 ? 6.937 8.126 -8.112 1.00 83.69 85 ALA A CA 1
ATOM 627 C C . ALA A 1 85 ? 6.082 8.175 -9.392 1.00 83.69 85 ALA A C 1
ATOM 629 O O . ALA A 1 85 ? 5.544 9.227 -9.740 1.00 83.69 85 ALA A O 1
ATOM 630 N N . ILE A 1 86 ? 5.922 7.036 -10.077 1.00 84.62 86 ILE A N 1
ATOM 631 C CA . ILE A 1 86 ? 5.063 6.919 -11.262 1.00 84.62 86 ILE A CA 1
ATOM 632 C C . ILE A 1 86 ? 3.591 7.138 -10.897 1.00 84.62 86 ILE A C 1
ATOM 634 O O . ILE A 1 86 ? 2.908 7.887 -11.598 1.00 84.62 86 ILE A O 1
ATOM 638 N N . LEU A 1 87 ? 3.120 6.531 -9.801 1.00 80.44 87 LEU A N 1
ATOM 639 C CA . LEU A 1 87 ? 1.740 6.691 -9.334 1.00 80.44 87 LEU A CA 1
ATOM 640 C C . LEU A 1 87 ? 1.441 8.138 -8.921 1.00 80.44 87 LEU A C 1
ATOM 642 O O . LEU A 1 87 ? 0.434 8.696 -9.351 1.00 80.44 87 LEU A O 1
ATOM 646 N N . VAL A 1 88 ? 2.331 8.772 -8.148 1.00 79.94 88 VAL A N 1
ATOM 647 C CA . VAL A 1 88 ? 2.186 10.183 -7.728 1.00 79.94 88 VAL A CA 1
ATOM 648 C C . VAL A 1 88 ? 2.168 11.124 -8.931 1.00 79.94 88 VAL A C 1
ATOM 650 O O . VAL A 1 88 ? 1.423 12.100 -8.941 1.00 79.94 88 VAL A O 1
ATOM 653 N N . GLY A 1 89 ? 2.948 10.816 -9.970 1.00 82.38 89 GLY A N 1
ATOM 654 C CA . GLY A 1 89 ? 2.951 11.584 -11.213 1.00 82.38 89 GLY A CA 1
ATOM 655 C C . GLY A 1 89 ? 1.643 11.504 -12.010 1.00 82.38 89 GLY A C 1
ATOM 656 O O . GLY A 1 89 ? 1.474 12.277 -12.949 1.00 82.38 89 GLY A O 1
ATOM 657 N N . GLY A 1 90 ? 0.734 10.571 -11.695 1.00 77.44 90 GLY A N 1
ATOM 658 C CA . GLY A 1 90 ? -0.615 10.471 -12.273 1.00 77.44 90 GLY A CA 1
ATOM 659 C C . GLY A 1 90 ? -0.687 10.071 -13.753 1.00 77.44 90 GLY A C 1
ATOM 660 O O . GLY A 1 90 ? -1.772 9.823 -14.272 1.00 77.44 90 GLY A O 1
ATOM 661 N N . LYS A 1 91 ? 0.454 9.976 -14.446 1.00 78.19 91 LYS A N 1
ATOM 662 C CA . LYS A 1 91 ? 0.524 9.652 -15.880 1.00 78.19 91 LYS A CA 1
ATOM 663 C C . LYS A 1 91 ? 0.123 8.205 -16.187 1.00 78.19 91 LYS A C 1
ATOM 665 O O . LYS A 1 91 ? -0.350 7.923 -17.283 1.00 78.19 91 LYS A O 1
ATOM 670 N N . HIS A 1 92 ? 0.318 7.304 -15.229 1.00 78.50 92 HIS A N 1
ATOM 671 C CA . HIS A 1 92 ? -0.032 5.893 -15.352 1.00 78.50 92 HIS A CA 1
ATOM 672 C C . HIS A 1 92 ? -0.975 5.523 -14.202 1.00 78.50 92 HIS A C 1
ATOM 674 O O . HIS A 1 92 ? -0.496 5.261 -13.097 1.00 78.50 92 HIS A O 1
ATOM 680 N N . PRO A 1 93 ? -2.304 5.547 -14.417 1.00 69.69 93 PRO A N 1
ATOM 681 C CA . PRO A 1 93 ? -3.240 5.085 -13.403 1.00 69.69 93 PRO A CA 1
ATOM 682 C C . PRO A 1 93 ? -3.056 3.578 -13.187 1.00 69.69 93 PRO A C 1
ATOM 684 O O . PRO A 1 93 ? -2.867 2.833 -14.146 1.00 69.69 93 PRO A O 1
ATOM 687 N N . SER A 1 94 ? -3.143 3.126 -11.936 1.00 72.00 94 SER A N 1
ATOM 688 C CA . SER A 1 94 ? -3.230 1.700 -11.611 1.00 72.00 94 SER A CA 1
ATOM 689 C C . SER A 1 94 ? -4.641 1.395 -11.119 1.00 72.00 94 SER A C 1
ATOM 691 O O . SER A 1 94 ? -5.060 1.854 -10.054 1.00 72.00 94 SER A O 1
ATOM 693 N N . ILE A 1 95 ? -5.387 0.641 -11.931 1.00 68.31 95 ILE A N 1
ATOM 694 C CA . ILE A 1 95 ? -6.723 0.140 -11.578 1.00 68.31 95 ILE A CA 1
ATOM 695 C C . ILE A 1 95 ? -6.601 -0.813 -10.391 1.00 68.31 95 ILE A C 1
ATOM 697 O O . ILE A 1 95 ? -7.342 -0.689 -9.421 1.00 68.31 95 ILE A O 1
ATOM 701 N N . ILE A 1 96 ? -5.596 -1.688 -10.435 1.00 69.62 96 ILE A N 1
ATOM 702 C CA . ILE A 1 96 ? -5.314 -2.647 -9.376 1.00 69.62 96 ILE A CA 1
ATOM 703 C C . ILE A 1 96 ? -5.009 -1.915 -8.072 1.00 69.62 96 ILE A C 1
ATOM 705 O O . ILE A 1 96 ? -5.606 -2.250 -7.064 1.00 69.62 96 ILE A O 1
ATOM 709 N N . PHE A 1 97 ? -4.197 -0.855 -8.064 1.00 70.31 97 PHE A N 1
ATOM 710 C CA . PHE A 1 97 ? -3.972 -0.058 -6.852 1.00 70.31 97 PHE A CA 1
ATOM 711 C C . PHE A 1 97 ? -5.280 0.477 -6.248 1.00 70.31 97 PHE A C 1
ATOM 713 O O . PHE A 1 97 ? -5.481 0.377 -5.040 1.00 70.31 97 PHE A O 1
ATOM 720 N N . ALA A 1 98 ? -6.194 0.998 -7.073 1.00 72.44 98 ALA A N 1
ATOM 721 C CA . ALA A 1 98 ? -7.483 1.504 -6.601 1.00 72.44 98 ALA A CA 1
ATOM 722 C C . ALA A 1 98 ? -8.402 0.387 -6.066 1.00 72.44 98 ALA A C 1
ATOM 724 O O . ALA A 1 98 ? -9.008 0.543 -5.004 1.00 72.44 98 ALA A O 1
ATOM 725 N N . GLU A 1 99 ? -8.484 -0.744 -6.768 1.00 76.38 99 GLU A N 1
ATOM 726 C CA . GLU A 1 99 ? -9.242 -1.923 -6.333 1.00 76.38 99 GLU A CA 1
ATOM 727 C C . GLU A 1 99 ? -8.673 -2.504 -5.033 1.00 76.38 99 GLU A C 1
ATOM 729 O O . GLU A 1 99 ? -9.418 -2.776 -4.093 1.00 76.38 99 GLU A O 1
ATOM 734 N N . LEU A 1 100 ? -7.347 -2.602 -4.936 1.00 73.44 100 LEU A N 1
ATOM 735 C CA . LEU A 1 100 ? -6.623 -3.068 -3.756 1.00 73.44 100 LEU A CA 1
ATOM 736 C C . LEU A 1 100 ? -6.845 -2.156 -2.555 1.00 73.44 100 LEU A C 1
ATOM 738 O O . LEU A 1 100 ? -7.057 -2.655 -1.453 1.00 73.44 100 LEU A O 1
ATOM 742 N N . SER A 1 101 ? -6.838 -0.833 -2.748 1.00 82.81 101 SER A N 1
ATOM 743 C CA . SER A 1 101 ? -7.221 0.103 -1.690 1.00 82.81 101 SER A CA 1
ATOM 744 C C . SER A 1 101 ? -8.632 -0.195 -1.184 1.00 82.81 101 SER A C 1
ATOM 746 O O . SER A 1 101 ? -8.853 -0.204 0.024 1.00 82.81 101 SER A O 1
ATOM 748 N N . GLY A 1 102 ? -9.577 -0.482 -2.085 1.00 85.06 102 GLY A N 1
ATOM 749 C CA . GLY A 1 102 ? -10.937 -0.883 -1.723 1.00 85.06 102 GLY A CA 1
ATOM 750 C C . GLY A 1 102 ? -10.982 -2.176 -0.906 1.00 85.06 102 GLY A C 1
ATOM 751 O O . GLY A 1 102 ? -11.611 -2.202 0.152 1.00 85.06 102 GLY A O 1
ATOM 752 N N . VAL A 1 103 ? -10.276 -3.219 -1.353 1.00 84.00 103 VAL A N 1
ATOM 753 C CA . VAL A 1 103 ? -10.190 -4.510 -0.647 1.00 84.00 103 VAL A CA 1
ATOM 754 C C . VAL A 1 103 ? -9.569 -4.342 0.738 1.00 84.00 103 VAL A C 1
ATOM 756 O O . VAL A 1 103 ? -10.135 -4.812 1.721 1.00 84.00 103 VAL A O 1
ATOM 759 N N . LEU A 1 104 ? -8.451 -3.621 0.837 1.00 84.44 104 LEU A N 1
ATOM 760 C CA . LEU A 1 104 ? -7.746 -3.390 2.095 1.00 84.44 104 LEU A CA 1
ATOM 761 C C . LEU A 1 104 ? -8.601 -2.590 3.087 1.00 84.44 104 LEU A C 1
ATOM 763 O O . LEU A 1 104 ? -8.686 -2.944 4.260 1.00 84.44 104 LEU A O 1
ATOM 767 N N . ILE A 1 105 ? -9.284 -1.539 2.617 1.00 91.25 105 ILE A N 1
ATOM 768 C CA . ILE A 1 105 ? -10.241 -0.782 3.436 1.00 91.25 105 ILE A CA 1
ATOM 769 C C . ILE A 1 105 ? -11.380 -1.693 3.910 1.00 91.25 105 ILE A C 1
ATOM 771 O O . ILE A 1 105 ? -11.771 -1.607 5.073 1.00 91.25 105 ILE A O 1
ATOM 775 N N . GLY A 1 106 ? -11.893 -2.570 3.042 1.00 90.69 106 GLY A N 1
ATOM 776 C CA . GLY A 1 106 ? -12.922 -3.553 3.386 1.00 90.69 106 GLY A CA 1
ATOM 777 C C . GLY A 1 106 ? -12.469 -4.503 4.493 1.00 90.69 106 GLY A C 1
ATOM 778 O O . GLY A 1 106 ? -13.127 -4.591 5.524 1.00 90.69 106 GLY A O 1
ATOM 779 N N . GLN A 1 107 ? -11.294 -5.118 4.340 1.00 88.75 107 GLN A N 1
ATOM 780 C CA . GLN A 1 107 ? -10.719 -6.028 5.337 1.00 88.75 107 GLN A CA 1
ATOM 781 C C . GLN A 1 107 ? -10.526 -5.348 6.698 1.00 88.75 107 GLN A C 1
ATOM 783 O O . GLN A 1 107 ? -10.925 -5.890 7.727 1.00 88.75 107 GLN A O 1
ATOM 788 N N . VAL A 1 108 ? -9.968 -4.133 6.719 1.00 91.44 108 VAL A N 1
ATOM 789 C CA . VAL A 1 108 ? -9.801 -3.366 7.964 1.00 91.44 108 VAL A CA 1
ATOM 790 C C . VAL A 1 108 ? -11.160 -3.017 8.579 1.00 91.44 108 VAL A C 1
ATOM 792 O O . VAL A 1 108 ? -11.334 -3.123 9.792 1.00 91.44 108 VAL A O 1
ATOM 795 N N . SER A 1 109 ? -12.146 -2.642 7.759 1.00 93.81 109 SER A N 1
ATOM 796 C CA . SER A 1 109 ? -13.512 -2.375 8.219 1.00 93.81 109 SER A CA 1
ATOM 797 C C . SER A 1 109 ? -14.153 -3.618 8.843 1.00 93.81 109 SER A C 1
ATOM 799 O O . SER A 1 109 ? -14.774 -3.511 9.897 1.00 93.81 109 SER A O 1
ATOM 801 N N . ASP A 1 110 ? -13.971 -4.798 8.252 1.00 91.50 110 ASP A N 1
ATOM 802 C CA . ASP A 1 110 ? -14.512 -6.056 8.776 1.00 91.50 110 ASP A CA 1
ATOM 803 C C . ASP A 1 110 ? -13.902 -6.416 10.137 1.00 91.50 110 ASP A C 1
ATOM 805 O O . ASP A 1 110 ? -14.618 -6.833 11.052 1.00 91.50 110 ASP A O 1
ATOM 809 N N . VAL A 1 111 ? -12.593 -6.196 10.318 1.00 90.75 111 VAL A N 1
ATOM 810 C CA . VAL A 1 111 ? -11.926 -6.361 11.622 1.00 90.75 111 VAL A CA 1
ATOM 811 C C . VAL A 1 111 ? -12.545 -5.431 12.671 1.00 90.75 111 VAL A C 1
ATOM 813 O O . VAL A 1 111 ? -12.882 -5.875 13.770 1.00 90.75 111 VAL A O 1
ATOM 816 N N . LEU A 1 112 ? -12.769 -4.161 12.326 1.00 91.44 112 LEU A N 1
ATOM 817 C CA . LEU A 1 112 ? -13.374 -3.171 13.224 1.00 91.44 112 LEU A CA 1
ATOM 818 C C . LEU A 1 112 ? -14.839 -3.496 13.570 1.00 91.44 112 LEU A C 1
ATOM 820 O O . LEU A 1 112 ? -15.249 -3.318 14.718 1.00 91.44 112 LEU A O 1
ATOM 824 N N . ILE A 1 113 ? -15.621 -4.009 12.613 1.00 92.12 113 ILE A N 1
ATOM 825 C CA . ILE A 1 113 ? -17.004 -4.461 12.843 1.00 92.12 113 ILE A CA 1
ATOM 826 C C . ILE A 1 113 ? -17.022 -5.658 13.797 1.00 92.12 113 ILE A C 1
ATOM 828 O O . ILE A 1 113 ? -17.786 -5.660 14.763 1.00 92.12 113 ILE A O 1
ATOM 832 N N . ARG A 1 114 ? -16.151 -6.656 13.587 1.00 89.62 114 ARG A N 1
ATOM 833 C CA . ARG A 1 114 ? -16.023 -7.807 14.501 1.00 89.62 114 ARG A CA 1
ATOM 834 C C . ARG A 1 114 ? -15.580 -7.396 15.907 1.00 89.62 114 ARG A C 1
ATOM 836 O O . ARG A 1 114 ? -15.952 -8.061 16.869 1.00 89.62 114 ARG A O 1
ATOM 843 N N . ALA A 1 115 ? -14.843 -6.292 16.031 1.00 88.88 115 ALA A N 1
ATOM 844 C CA . ALA A 1 115 ? -14.466 -5.682 17.305 1.00 88.88 115 ALA A CA 1
ATOM 845 C C . ALA A 1 115 ? -15.598 -4.873 17.978 1.00 88.88 115 ALA A C 1
ATOM 847 O O . ALA A 1 115 ? -15.393 -4.311 19.053 1.00 88.88 115 ALA A O 1
ATOM 848 N N . GLY A 1 116 ? -16.789 -4.805 17.371 1.00 89.38 116 GLY A N 1
ATOM 849 C CA . GLY A 1 116 ? -17.982 -4.182 17.948 1.00 89.38 116 GLY A CA 1
ATOM 850 C C . GLY A 1 116 ?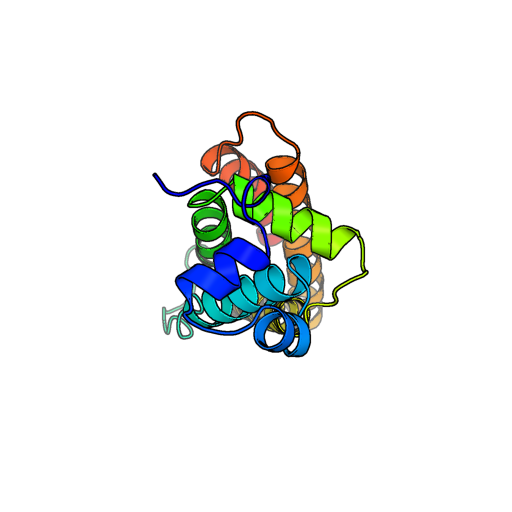 -18.259 -2.743 17.503 1.00 89.38 116 GLY A C 1
ATOM 851 O O . GLY A 1 116 ? -19.160 -2.112 18.057 1.00 89.38 116 GLY A O 1
ATOM 852 N N . ARG A 1 117 ? -17.530 -2.200 16.516 1.00 90.12 117 ARG A N 1
ATOM 853 C CA . ARG A 1 117 ? -17.852 -0.881 15.940 1.00 90.12 117 ARG A CA 1
ATOM 854 C C . ARG A 1 117 ? -19.058 -0.953 15.010 1.00 90.12 117 ARG A C 1
ATOM 856 O O . ARG A 1 117 ? -19.316 -1.970 14.368 1.00 90.12 117 ARG A O 1
ATOM 863 N N . SER A 1 118 ? -19.786 0.159 14.895 1.00 94.06 118 SER A N 1
ATOM 864 C CA . SER A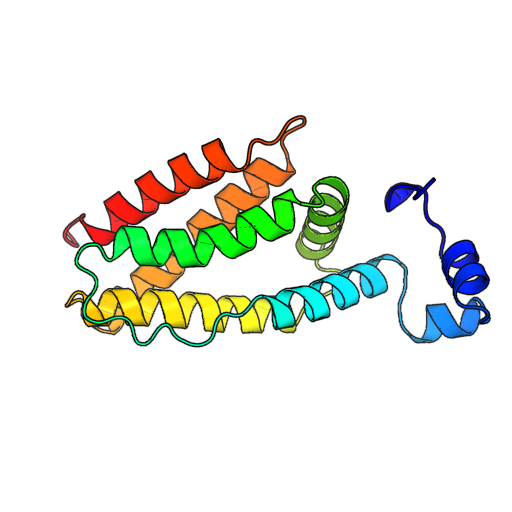 1 118 ? -20.834 0.283 13.881 1.00 94.06 118 SER A CA 1
ATOM 865 C C . SER A 1 118 ? -20.217 0.264 12.480 1.00 94.06 118 SER A C 1
ATOM 867 O O . SER A 1 118 ? -19.089 0.714 12.282 1.00 94.06 118 SER A O 1
ATOM 869 N N . ALA A 1 119 ? -20.958 -0.220 11.481 1.00 92.38 119 ALA A N 1
ATOM 870 C CA . ALA A 1 119 ? -20.453 -0.301 10.108 1.00 92.38 119 ALA A CA 1
ATOM 871 C C . ALA A 1 119 ? -20.029 1.070 9.539 1.00 92.38 119 ALA A C 1
ATOM 873 O O . ALA A 1 119 ? -19.062 1.163 8.784 1.00 92.38 119 ALA A O 1
ATOM 874 N N . THR A 1 120 ? -20.724 2.146 9.922 1.00 93.94 120 THR A N 1
ATOM 875 C CA . THR A 1 120 ? -20.395 3.513 9.497 1.00 93.94 120 THR A CA 1
ATOM 876 C C . THR A 1 120 ? -19.082 4.001 10.107 1.00 93.94 120 THR A C 1
ATOM 878 O O . THR A 1 120 ? -18.236 4.528 9.383 1.00 93.94 120 THR A O 1
ATOM 881 N N . ASP A 1 121 ? -18.887 3.790 11.410 1.00 93.38 121 ASP A N 1
ATOM 882 C CA . ASP A 1 121 ? -17.656 4.158 12.115 1.00 93.38 121 ASP A CA 1
ATOM 883 C C . ASP A 1 121 ? -16.463 3.300 11.668 1.00 93.38 121 ASP A C 1
ATOM 885 O O . ASP A 1 121 ? -15.379 3.820 11.402 1.00 93.38 121 ASP A O 1
ATOM 889 N N . ALA A 1 122 ? -16.673 1.993 11.495 1.00 93.62 122 ALA A N 1
ATOM 890 C CA . ALA A 1 122 ? -15.664 1.069 10.989 1.00 93.62 122 ALA A CA 1
ATOM 891 C C . ALA A 1 122 ? -15.168 1.474 9.594 1.00 93.62 122 ALA A C 1
ATOM 893 O O . ALA A 1 122 ? -13.962 1.582 9.378 1.00 93.62 122 ALA A O 1
ATOM 894 N N . SER A 1 123 ? -16.083 1.787 8.671 1.00 94.12 123 SER A N 1
ATOM 895 C CA . SER A 1 123 ? -15.733 2.235 7.319 1.00 94.12 123 SER A CA 1
ATOM 896 C C . SER A 1 123 ? -14.969 3.566 7.327 1.00 94.12 123 SER A C 1
ATOM 898 O O . SER A 1 123 ? -13.956 3.717 6.635 1.00 94.12 123 SER A O 1
ATOM 900 N N . ALA A 1 124 ? -15.408 4.537 8.136 1.00 94.31 124 ALA A N 1
ATOM 901 C CA . ALA A 1 124 ? -14.720 5.819 8.274 1.00 94.31 124 ALA A CA 1
ATOM 902 C C . ALA A 1 124 ? -13.306 5.643 8.854 1.00 94.31 124 ALA A C 1
ATOM 904 O O . ALA A 1 124 ? -12.336 6.157 8.291 1.00 94.31 124 ALA A O 1
ATOM 905 N N . THR A 1 125 ? -13.179 4.857 9.922 1.00 94.56 125 THR A N 1
ATOM 906 C CA . THR A 1 125 ? -11.908 4.571 10.597 1.00 94.56 125 THR A CA 1
ATOM 907 C C . THR A 1 125 ? -10.950 3.799 9.690 1.00 94.56 125 THR A C 1
ATOM 909 O O . THR A 1 125 ? -9.783 4.170 9.580 1.00 94.56 125 THR A O 1
ATOM 912 N N . ALA A 1 126 ? -11.432 2.796 8.951 1.00 94.31 126 ALA A N 1
ATOM 913 C CA . ALA A 1 126 ? -10.628 2.045 7.988 1.00 94.31 126 ALA A CA 1
ATOM 914 C C . ALA A 1 126 ? -10.032 2.949 6.896 1.00 94.31 126 ALA A C 1
ATOM 916 O O . ALA A 1 126 ? -8.860 2.820 6.541 1.00 94.31 126 ALA A O 1
ATOM 917 N N . ARG A 1 127 ? -10.799 3.931 6.402 1.00 94.56 127 ARG A N 1
ATOM 918 C CA . ARG A 1 127 ? -10.298 4.925 5.437 1.00 94.56 127 ARG A CA 1
ATOM 919 C C . ARG A 1 127 ? -9.233 5.842 6.036 1.00 94.56 127 ARG A C 1
ATOM 921 O O . ARG A 1 127 ? -8.311 6.230 5.319 1.00 94.56 127 ARG A O 1
ATOM 928 N N . ILE A 1 128 ? -9.351 6.202 7.315 1.00 95.12 128 ILE A N 1
ATOM 929 C CA . ILE A 1 128 ? -8.336 6.995 8.027 1.00 95.12 128 ILE A CA 1
ATOM 930 C C . ILE A 1 128 ? -7.052 6.175 8.180 1.00 95.12 128 ILE A C 1
ATOM 932 O O . ILE A 1 128 ? -5.984 6.662 7.811 1.00 95.12 128 ILE A O 1
ATOM 936 N N . ILE A 1 129 ? -7.161 4.920 8.623 1.00 94.38 129 ILE A N 1
ATOM 937 C CA . ILE A 1 129 ? -6.030 3.988 8.735 1.00 94.38 129 ILE A CA 1
ATOM 938 C C . ILE A 1 129 ? -5.333 3.819 7.381 1.00 94.38 129 ILE A C 1
ATOM 940 O O . ILE A 1 129 ? -4.117 3.951 7.301 1.00 94.38 129 ILE A O 1
ATOM 944 N N . HIS A 1 130 ? -6.087 3.609 6.300 1.00 91.69 130 HIS A N 1
ATOM 945 C CA . HIS A 1 130 ? -5.520 3.481 4.956 1.00 91.69 130 HIS A CA 1
ATOM 946 C C . HIS A 1 130 ? -4.757 4.742 4.515 1.00 91.69 130 HIS A C 1
ATOM 948 O O . HIS A 1 130 ? -3.696 4.651 3.903 1.00 91.69 130 HIS A O 1
ATOM 954 N N . ARG A 1 131 ? -5.265 5.938 4.838 1.00 90.81 131 ARG A N 1
ATOM 955 C CA . ARG A 1 131 ? -4.560 7.196 4.542 1.00 90.81 131 ARG A CA 1
ATOM 956 C C . ARG A 1 131 ? -3.281 7.347 5.364 1.00 90.81 131 ARG A C 1
ATOM 958 O O . ARG A 1 131 ? -2.280 7.781 4.803 1.00 90.81 131 ARG A O 1
ATOM 965 N N . ALA A 1 132 ? -3.304 6.974 6.644 1.00 91.44 132 ALA A N 1
ATOM 966 C CA . ALA A 1 132 ? -2.109 6.956 7.487 1.00 91.44 132 ALA A CA 1
ATOM 967 C C . ALA A 1 132 ? -1.063 5.974 6.936 1.00 91.44 132 ALA A C 1
ATOM 969 O O . ALA A 1 132 ? 0.085 6.354 6.739 1.00 91.44 132 ALA A O 1
ATOM 970 N N . TYR A 1 133 ? -1.490 4.764 6.565 1.00 88.75 133 TYR A N 1
ATOM 971 C CA . TYR A 1 133 ? -0.659 3.764 5.894 1.00 88.75 133 TYR A CA 1
ATOM 972 C C . TYR A 1 133 ? 0.015 4.311 4.626 1.00 88.75 133 TYR A C 1
ATOM 974 O O . TYR A 1 133 ? 1.226 4.175 4.470 1.00 88.75 133 TYR A O 1
ATOM 982 N N . LEU A 1 134 ? -0.737 4.973 3.736 1.00 85.31 134 LEU A N 1
ATOM 983 C CA . LEU A 1 134 ? -0.150 5.597 2.546 1.00 85.31 134 LEU A CA 1
ATOM 984 C C . LEU A 1 134 ? 0.855 6.695 2.908 1.00 85.31 134 LEU A C 1
ATOM 986 O O . LEU A 1 134 ? 1.907 6.779 2.279 1.00 85.31 134 LEU A O 1
ATOM 990 N N . GLY A 1 135 ? 0.550 7.516 3.917 1.00 85.12 135 GLY A N 1
ATOM 991 C CA . GLY A 1 135 ? 1.467 8.531 4.435 1.00 85.12 135 GLY A CA 1
ATOM 992 C C . GLY A 1 135 ? 2.804 7.929 4.865 1.00 85.12 135 GLY A C 1
ATOM 993 O O . GLY A 1 135 ? 3.849 8.381 4.403 1.00 85.12 135 GLY A O 1
ATOM 994 N N . GLU A 1 136 ? 2.765 6.861 5.659 1.00 85.06 136 GLU A N 1
ATOM 995 C CA . GLU A 1 136 ? 3.954 6.130 6.108 1.00 85.06 136 GLU A CA 1
ATOM 996 C C . GLU A 1 136 ? 4.749 5.534 4.936 1.00 85.06 136 GLU A C 1
ATOM 998 O O . GLU A 1 136 ? 5.968 5.688 4.866 1.00 85.06 136 GLU A O 1
ATOM 1003 N N . VAL A 1 137 ? 4.073 4.934 3.949 1.00 79.25 137 VAL A N 1
ATOM 1004 C CA . VAL A 1 137 ? 4.729 4.407 2.737 1.00 79.25 137 VAL A CA 1
ATOM 1005 C C . VAL A 1 137 ? 5.403 5.520 1.925 1.00 79.25 137 VAL A C 1
ATOM 1007 O O . VAL A 1 137 ? 6.508 5.324 1.413 1.00 79.25 137 VAL A O 1
ATOM 1010 N N . PHE A 1 138 ? 4.782 6.698 1.807 1.00 78.38 138 PHE A N 1
ATOM 1011 C CA . PHE A 1 138 ? 5.385 7.838 1.110 1.00 78.38 138 PHE A CA 1
ATOM 1012 C C . PHE A 1 138 ? 6.579 8.422 1.869 1.00 78.38 138 PHE A C 1
ATOM 1014 O O . PHE A 1 138 ? 7.599 8.726 1.247 1.00 78.38 138 PHE A O 1
ATOM 1021 N N . ILE A 1 139 ? 6.478 8.546 3.195 1.00 80.69 139 ILE A N 1
ATOM 1022 C CA . ILE A 1 139 ? 7.583 8.990 4.054 1.00 80.69 139 ILE A CA 1
ATOM 1023 C C . ILE A 1 139 ? 8.762 8.023 3.916 1.00 80.69 139 ILE A C 1
ATOM 1025 O O . ILE A 1 139 ? 9.878 8.459 3.636 1.00 80.69 139 ILE A O 1
ATOM 1029 N N . TRP A 1 140 ? 8.508 6.716 4.016 1.00 79.44 140 TRP A N 1
ATOM 1030 C CA . TRP A 1 140 ? 9.494 5.656 3.796 1.00 79.44 140 TRP A CA 1
ATOM 1031 C C . TRP A 1 140 ? 10.150 5.759 2.410 1.00 79.44 140 TRP A C 1
ATOM 1033 O O . TRP A 1 140 ? 11.375 5.715 2.294 1.00 79.44 140 TRP A O 1
ATOM 1043 N N . ALA A 1 141 ? 9.366 5.976 1.349 1.00 73.25 141 ALA A N 1
ATOM 1044 C CA . ALA A 1 141 ? 9.891 6.076 -0.014 1.00 73.25 141 ALA A CA 1
ATOM 1045 C C . ALA A 1 141 ? 10.824 7.287 -0.213 1.00 73.25 141 ALA A C 1
ATOM 1047 O O . ALA A 1 141 ? 11.738 7.224 -1.039 1.00 73.25 141 ALA A O 1
ATOM 1048 N N . GLY A 1 142 ? 10.610 8.367 0.545 1.00 75.62 142 GLY A N 1
ATOM 1049 C CA . GLY A 1 142 ? 11.446 9.569 0.532 1.00 75.62 142 GLY A CA 1
ATOM 1050 C C . GLY A 1 142 ? 12.740 9.466 1.348 1.00 75.62 142 GLY A C 1
ATOM 1051 O O . GLY A 1 142 ? 13.606 10.329 1.211 1.00 75.62 142 GLY A O 1
ATOM 1052 N N . GLN A 1 143 ? 12.903 8.436 2.183 1.00 76.88 143 GLN A N 1
ATOM 1053 C CA . GLN A 1 143 ? 14.098 8.252 3.010 1.00 76.88 143 GLN A CA 1
ATOM 1054 C C . GLN A 1 143 ? 15.240 7.588 2.229 1.00 76.88 143 GLN A C 1
ATOM 1056 O O . GLN A 1 143 ? 15.032 6.660 1.440 1.00 76.88 143 GLN A O 1
ATOM 1061 N N . SER A 1 144 ? 16.471 8.033 2.494 1.00 68.06 144 SER A N 1
ATOM 1062 C CA . SER A 1 144 ? 17.687 7.475 1.886 1.00 68.06 144 SER A CA 1
ATOM 1063 C C . SER A 1 144 ? 17.986 6.048 2.363 1.00 68.06 144 SER A C 1
ATOM 1065 O O . SER A 1 144 ? 18.374 5.216 1.545 1.00 68.06 144 SER A O 1
ATOM 1067 N N . ASP A 1 145 ? 17.744 5.754 3.646 1.00 68.81 145 ASP A N 1
ATOM 1068 C CA . ASP A 1 145 ? 17.946 4.438 4.274 1.00 68.81 145 ASP A CA 1
ATOM 1069 C C . ASP A 1 145 ? 16.685 4.014 5.049 1.00 68.81 145 ASP A C 1
ATOM 1071 O O . ASP A 1 145 ? 16.537 4.321 6.233 1.00 68.81 145 ASP A O 1
ATOM 1075 N N . PRO A 1 146 ? 15.696 3.432 4.356 1.00 68.94 146 PRO A N 1
ATOM 1076 C CA . PRO A 1 146 ? 14.357 3.331 4.892 1.00 68.94 146 PRO A CA 1
ATOM 1077 C C . PRO A 1 146 ? 14.188 2.012 5.664 1.00 68.94 146 PRO A C 1
ATOM 1079 O O . PRO A 1 146 ? 14.244 0.922 5.090 1.00 68.94 146 PRO A O 1
ATOM 1082 N N . ASN A 1 147 ? 13.954 2.098 6.976 1.00 75.44 147 ASN A N 1
ATOM 1083 C CA . ASN A 1 147 ? 13.734 0.926 7.823 1.00 75.44 147 ASN A CA 1
ATOM 1084 C C . ASN A 1 147 ? 12.233 0.539 7.839 1.00 75.44 147 ASN A C 1
ATOM 1086 O O . ASN A 1 147 ? 11.392 1.323 8.300 1.00 75.44 147 ASN A O 1
ATOM 1090 N N . PRO A 1 148 ? 11.850 -0.653 7.341 1.00 72.69 148 PRO A N 1
ATOM 1091 C CA . PRO A 1 148 ? 10.456 -1.090 7.366 1.00 72.69 148 PRO A CA 1
ATOM 1092 C C . PRO A 1 148 ? 9.908 -1.249 8.791 1.00 72.69 148 PRO A C 1
ATOM 1094 O O . PRO A 1 148 ? 8.732 -0.971 9.015 1.00 72.69 148 PRO A O 1
ATOM 1097 N N . ASP A 1 149 ? 10.743 -1.614 9.765 1.00 78.50 149 ASP A N 1
ATOM 1098 C CA . ASP A 1 149 ? 10.298 -1.865 11.139 1.00 78.50 149 ASP A CA 1
ATOM 1099 C C . ASP A 1 149 ? 9.926 -0.568 11.866 1.00 78.50 149 ASP A C 1
ATOM 1101 O O . ASP A 1 149 ? 8.935 -0.525 12.599 1.00 78.50 149 ASP A O 1
ATOM 1105 N N . SER A 1 150 ? 10.655 0.527 11.619 1.00 78.25 150 SER A N 1
ATOM 1106 C CA . SER A 1 150 ? 10.290 1.837 12.177 1.00 78.25 150 SER A CA 1
ATOM 1107 C C . SER A 1 150 ? 8.983 2.355 11.579 1.00 78.25 150 SER A C 1
ATOM 1109 O O . SER A 1 150 ? 8.149 2.893 12.300 1.00 78.25 150 SER A O 1
ATOM 1111 N N . THR A 1 151 ? 8.777 2.128 10.280 1.00 80.25 151 THR A N 1
ATOM 1112 C CA . THR A 1 151 ? 7.541 2.496 9.568 1.00 80.25 151 THR A CA 1
ATOM 1113 C C . THR A 1 151 ? 6.339 1.738 10.141 1.00 80.25 151 THR A C 1
ATOM 1115 O O . THR A 1 151 ? 5.290 2.319 10.412 1.00 80.25 151 THR A O 1
ATOM 1118 N N . LEU A 1 152 ? 6.499 0.433 10.394 1.00 83.25 152 LEU A N 1
ATOM 1119 C CA . LEU A 1 152 ? 5.455 -0.387 11.012 1.00 83.25 152 LEU A CA 1
ATOM 1120 C C . LEU A 1 152 ? 5.181 0.003 12.464 1.00 83.25 152 LEU A C 1
ATOM 1122 O O . LEU A 1 152 ? 4.026 -0.006 12.875 1.00 83.25 152 LEU A O 1
ATOM 1126 N N . THR A 1 153 ? 6.210 0.400 13.212 1.00 88.44 153 THR A N 1
ATOM 1127 C CA . THR A 1 153 ? 6.063 0.848 14.603 1.00 88.44 153 THR A CA 1
ATOM 1128 C C . THR A 1 153 ? 5.206 2.115 14.707 1.00 88.44 153 THR A C 1
ATOM 1130 O O . THR A 1 153 ? 4.319 2.193 15.558 1.00 88.44 153 THR A O 1
ATOM 1133 N N . GLU A 1 154 ? 5.430 3.115 13.848 1.00 87.75 154 GLU A N 1
ATOM 1134 C CA . GLU A 1 154 ? 4.620 4.347 13.854 1.00 87.75 154 GLU A CA 1
ATOM 1135 C C . GLU A 1 154 ? 3.187 4.102 13.362 1.00 87.75 154 GLU A C 1
ATOM 1137 O O . GLU A 1 154 ? 2.215 4.602 13.947 1.00 87.75 154 GLU A O 1
ATOM 1142 N N . LEU A 1 155 ? 3.032 3.245 12.350 1.00 89.94 155 LEU A N 1
ATOM 1143 C CA . LEU A 1 155 ? 1.718 2.817 11.887 1.00 89.94 155 LEU A CA 1
ATOM 1144 C C . LEU A 1 155 ? 0.948 2.066 12.984 1.00 89.94 155 LEU A C 1
ATOM 1146 O O . LEU A 1 155 ? -0.240 2.322 13.175 1.00 89.94 155 LEU A O 1
ATOM 1150 N N . GLU A 1 156 ? 1.614 1.194 13.746 1.00 91.69 156 GLU A N 1
ATOM 1151 C CA . GLU A 1 156 ? 1.017 0.468 14.872 1.00 91.69 156 GLU A CA 1
ATOM 1152 C C . GLU A 1 156 ? 0.510 1.416 15.955 1.00 91.69 156 GLU A C 1
ATOM 1154 O O . GLU A 1 156 ? -0.625 1.264 16.409 1.00 91.69 156 GLU A O 1
ATOM 1159 N N . LYS A 1 157 ? 1.287 2.438 16.330 1.00 90.81 157 LYS A N 1
ATOM 1160 C CA . LYS A 1 157 ? 0.825 3.465 17.279 1.00 90.81 157 LYS A CA 1
ATOM 1161 C C . LYS A 1 157 ? -0.443 4.156 16.779 1.00 90.81 157 LYS A C 1
ATOM 1163 O O . LYS A 1 157 ? -1.403 4.292 17.540 1.00 90.81 157 LYS A O 1
ATOM 1168 N N . THR A 1 158 ? -0.468 4.544 15.503 1.00 91.38 158 THR A N 1
ATOM 1169 C CA . THR A 1 158 ? -1.631 5.189 14.874 1.00 91.38 158 THR A CA 1
ATOM 1170 C C . THR A 1 158 ? -2.852 4.273 14.871 1.00 91.38 158 THR A C 1
ATOM 1172 O O . THR A 1 158 ? -3.937 4.684 15.280 1.00 91.38 158 THR A O 1
ATOM 1175 N N . VAL A 1 159 ? -2.684 3.012 14.464 1.00 92.81 159 VAL A N 1
ATOM 1176 C CA . VAL A 1 159 ? -3.768 2.021 14.444 1.00 92.81 159 VAL A CA 1
ATOM 1177 C C . VAL A 1 159 ? -4.284 1.759 15.853 1.00 92.81 159 VAL A C 1
ATOM 1179 O O . VAL A 1 159 ? -5.489 1.830 16.071 1.00 92.81 159 VAL A O 1
ATOM 1182 N N . ARG A 1 160 ? -3.407 1.532 16.837 1.00 93.19 160 ARG A N 1
ATOM 1183 C CA . ARG A 1 160 ? -3.813 1.319 18.234 1.00 93.19 160 ARG A CA 1
ATOM 1184 C C . ARG A 1 160 ? -4.563 2.520 18.795 1.00 93.19 160 ARG A C 1
ATOM 1186 O O . ARG A 1 160 ? -5.574 2.330 19.465 1.00 93.19 160 ARG A O 1
ATOM 1193 N N . TYR A 1 161 ? -4.115 3.739 18.499 1.00 91.44 161 TYR A N 1
ATOM 1194 C CA . TYR A 1 161 ? -4.825 4.952 18.896 1.00 91.44 161 TYR A CA 1
ATOM 1195 C C . TYR A 1 161 ? -6.225 5.018 18.278 1.00 91.44 161 TYR A C 1
ATOM 1197 O O . TYR A 1 161 ? -7.190 5.284 18.985 1.00 91.44 161 TYR A O 1
ATOM 1205 N N . LEU A 1 162 ? -6.359 4.726 16.983 1.00 91.06 162 LEU A N 1
ATOM 1206 C CA . LEU A 1 162 ? -7.645 4.781 16.288 1.00 91.06 162 LEU A CA 1
ATOM 1207 C C . LEU A 1 162 ? -8.592 3.649 16.687 1.00 91.06 162 LEU A C 1
ATOM 1209 O O . LEU A 1 162 ? -9.794 3.876 16.733 1.00 91.06 162 LEU A O 1
ATOM 1213 N N . VAL A 1 163 ? -8.072 2.457 16.986 1.00 89.88 163 VAL A N 1
ATOM 1214 C CA . VAL A 1 163 ? -8.854 1.290 17.422 1.00 89.88 163 VAL A CA 1
ATOM 1215 C C . VAL A 1 163 ? -9.335 1.469 18.864 1.00 89.88 163 VAL A C 1
ATOM 1217 O O . VAL A 1 163 ? -10.528 1.294 19.122 1.00 89.88 163 VAL A O 1
ATOM 1220 N N . ASN A 1 164 ? -8.438 1.865 19.776 1.00 84.00 164 ASN A N 1
ATOM 1221 C CA . ASN A 1 164 ? -8.703 1.958 21.219 1.00 84.00 164 ASN A CA 1
ATOM 1222 C C . ASN A 1 164 ? -9.251 3.320 21.658 1.00 84.00 164 ASN A C 1
ATOM 1224 O O . ASN A 1 164 ? -9.861 3.432 22.724 1.00 84.00 164 ASN A O 1
ATOM 1228 N N . GLY A 1 165 ? -9.020 4.366 20.868 1.00 70.81 165 GLY A N 1
ATOM 1229 C CA . GLY A 1 165 ? -9.611 5.676 21.077 1.00 70.81 165 GLY A CA 1
ATOM 1230 C C . GLY A 1 165 ? -11.119 5.567 20.908 1.00 70.81 165 GLY A C 1
ATOM 1231 O O . GLY A 1 165 ? -11.606 5.295 19.810 1.00 70.81 165 GLY A O 1
ATOM 1232 N N . LYS A 1 166 ? -11.865 5.760 22.003 1.00 48.00 166 LYS A N 1
ATOM 1233 C CA . LYS A 1 166 ? -13.310 5.985 21.923 1.00 48.00 166 LYS A CA 1
ATOM 1234 C C . LYS A 1 166 ? -13.534 7.140 20.951 1.00 48.00 166 LYS A C 1
ATOM 1236 O O . LYS A 1 166 ? -12.926 8.194 21.131 1.00 48.00 166 LYS A O 1
ATOM 1241 N N . ALA A 1 167 ? -14.385 6.929 19.947 1.00 40.19 167 ALA A N 1
ATOM 1242 C CA . ALA A 1 167 ? -14.972 8.031 19.199 1.00 40.19 167 ALA A CA 1
ATOM 1243 C C . ALA A 1 167 ? -15.480 9.054 20.227 1.00 40.19 167 ALA A C 1
ATOM 1245 O O . ALA A 1 167 ? -16.236 8.684 21.132 1.00 40.19 167 ALA A O 1
ATOM 1246 N N . ALA A 1 168 ? -14.933 10.267 20.160 1.00 37.12 168 ALA A N 1
ATOM 1247 C CA . ALA A 1 168 ? -15.378 11.384 20.981 1.00 37.12 168 ALA A CA 1
ATOM 1248 C C . ALA A 1 168 ? -16.838 11.720 20.663 1.00 37.12 168 ALA A C 1
ATOM 1250 O O . ALA A 1 168 ? -17.216 11.602 19.472 1.00 37.12 168 ALA A O 1
#

Radius of gyration: 18.45 Å; chains: 1; bounding box: 45×29×53 Å

Organism: NCBI:txid1424659

Foldseek 3Di:
DDDFLVPDALCNVCVVVVHDSVVSVVCHHSLLVLLVVVLVVVVVLDDDQPPDPQPPPLLVVLLVLLLSVLVVCVVRLSSSLSNVVSVVVVPHDRPSVVVVLVVSLVSQLVSLVSVPDDSVLSSVLSVVLSVLSVVLSVVQSPDPDRDSVVSSVVSSVVSCCSSVPDDD